Protein AF-A0A8S4QZT0-F1 (afdb_monomer_lite)

Structure (mmCIF, N/CA/C/O backbone):
data_AF-A0A8S4QZT0-F1
#
_entry.id   AF-A0A8S4QZT0-F1
#
loop_
_atom_site.group_PDB
_atom_site.id
_atom_site.type_symbol
_atom_site.label_atom_id
_atom_site.label_alt_id
_atom_site.label_comp_id
_atom_site.label_asym_id
_atom_site.label_entity_id
_atom_site.label_seq_id
_atom_site.pdbx_PDB_ins_code
_atom_site.Cartn_x
_atom_site.Cartn_y
_atom_site.Cartn_z
_atom_site.occupancy
_atom_site.B_iso_or_equiv
_atom_site.auth_seq_id
_atom_site.auth_comp_id
_atom_site.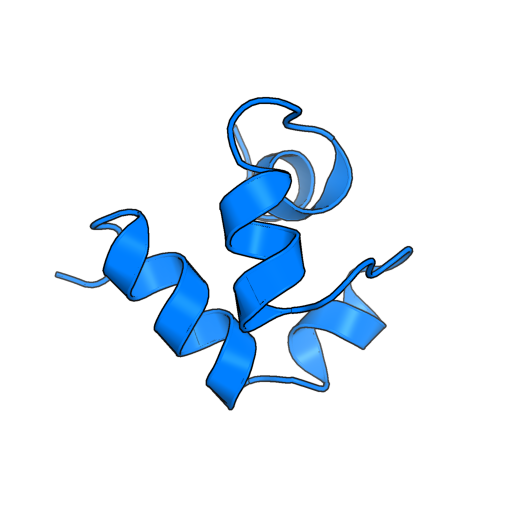auth_asym_id
_atom_site.auth_atom_id
_atom_site.pdbx_PDB_model_num
ATOM 1 N N . GLU A 1 1 ? -12.685 -0.933 -9.972 1.00 60.72 1 GLU A N 1
ATOM 2 C CA . GLU A 1 1 ? -11.278 -0.523 -10.184 1.00 60.72 1 GLU A CA 1
ATOM 3 C C . GLU A 1 1 ? -10.374 -1.747 -10.131 1.00 60.72 1 GLU A C 1
ATOM 5 O O . GLU A 1 1 ? -10.809 -2.776 -9.626 1.00 60.72 1 GLU A O 1
ATOM 10 N N . THR A 1 2 ? -9.157 -1.672 -10.673 1.00 77.31 2 THR A N 1
ATOM 11 C CA . THR A 1 2 ? -8.157 -2.742 -10.522 1.00 77.31 2 THR A CA 1
ATOM 12 C C . THR A 1 2 ? -7.348 -2.536 -9.234 1.00 77.31 2 THR A C 1
ATOM 14 O O . THR A 1 2 ? -7.192 -1.390 -8.807 1.00 77.31 2 THR A O 1
ATOM 17 N N . PRO A 1 3 ? -6.766 -3.596 -8.637 1.00 75.00 3 PRO A N 1
ATOM 18 C CA . PRO A 1 3 ? -5.890 -3.460 -7.469 1.00 75.00 3 PRO A CA 1
ATOM 19 C C . PRO A 1 3 ? -4.741 -2.473 -7.702 1.00 75.00 3 PRO A C 1
ATOM 21 O O . PRO A 1 3 ? -4.390 -1.708 -6.819 1.00 75.00 3 PRO A O 1
ATOM 24 N N . THR A 1 4 ? -4.199 -2.430 -8.921 1.00 80.50 4 THR A N 1
ATOM 25 C CA . THR A 1 4 ? -3.170 -1.469 -9.344 1.00 80.50 4 THR A CA 1
ATOM 26 C C . THR A 1 4 ? -3.639 -0.020 -9.249 1.00 80.50 4 THR A C 1
ATOM 28 O O . THR A 1 4 ? -2.911 0.813 -8.719 1.00 80.50 4 THR A O 1
ATOM 31 N N . HIS A 1 5 ? -4.851 0.279 -9.723 1.00 84.81 5 HIS A N 1
ATOM 32 C CA . HIS A 1 5 ? -5.406 1.629 -9.646 1.00 84.81 5 HIS A CA 1
ATOM 33 C C . HIS A 1 5 ? -5.672 2.032 -8.192 1.00 84.81 5 HIS A C 1
ATOM 35 O O . HIS A 1 5 ? -5.300 3.124 -7.776 1.00 84.81 5 HIS A O 1
ATOM 41 N N . VAL A 1 6 ? -6.218 1.121 -7.383 1.00 83.56 6 VAL A N 1
ATOM 42 C CA . VAL A 1 6 ? -6.424 1.374 -5.951 1.00 83.56 6 VAL A CA 1
ATOM 43 C C . VAL A 1 6 ? -5.097 1.610 -5.233 1.00 83.56 6 VAL A C 1
ATOM 45 O O . VAL A 1 6 ? -4.968 2.567 -4.479 1.00 83.56 6 VAL A O 1
ATOM 48 N N . MET A 1 7 ? -4.072 0.813 -5.531 1.00 81.88 7 MET A N 1
ATOM 49 C CA . MET A 1 7 ? -2.764 0.953 -4.895 1.00 81.88 7 MET A CA 1
ATOM 50 C C . MET A 1 7 ? -1.983 2.187 -5.337 1.00 81.88 7 MET A C 1
ATOM 52 O O . MET A 1 7 ? -1.166 2.656 -4.557 1.00 81.88 7 MET A O 1
ATOM 56 N N . LEU A 1 8 ? -2.169 2.719 -6.544 1.00 85.38 8 LEU A N 1
ATOM 57 C CA . LEU A 1 8 ? -1.332 3.823 -7.036 1.00 85.38 8 LEU A CA 1
ATOM 58 C C . LEU A 1 8 ? -2.070 5.158 -7.130 1.00 85.38 8 LEU A C 1
ATOM 60 O O . LEU A 1 8 ? -1.466 6.199 -6.876 1.00 85.38 8 LEU A O 1
ATOM 64 N N . GLU A 1 9 ? -3.363 5.140 -7.430 1.00 85.81 9 GLU A N 1
ATOM 65 C CA . GLU A 1 9 ? -4.091 6.321 -7.908 1.00 85.81 9 GLU A CA 1
ATOM 66 C C . GLU A 1 9 ? -5.288 6.700 -7.028 1.00 85.81 9 GLU A C 1
ATOM 68 O O . GLU A 1 9 ? -5.742 7.844 -7.069 1.00 85.81 9 GLU A O 1
ATOM 73 N N . CYS A 1 10 ? -5.790 5.784 -6.198 1.00 87.56 10 CYS A N 1
ATOM 74 C CA . CYS A 1 10 ? -6.966 6.054 -5.384 1.00 87.56 10 CYS A CA 1
ATOM 75 C C . CYS A 1 10 ? -6.598 6.868 -4.133 1.00 87.56 10 CYS A C 1
ATOM 77 O O . CYS A 1 10 ? -6.006 6.376 -3.172 1.00 87.56 10 CYS A O 1
ATOM 79 N N . THR A 1 11 ? -6.978 8.148 -4.132 1.00 85.19 11 THR A N 1
ATOM 80 C CA . THR A 1 11 ? -6.678 9.070 -3.028 1.00 85.19 11 THR A CA 1
ATOM 81 C C . THR A 1 11 ? -7.331 8.642 -1.717 1.00 85.19 11 THR A C 1
ATOM 83 O O . THR A 1 11 ? -6.720 8.800 -0.662 1.00 85.19 11 THR A O 1
ATOM 86 N N . GLY A 1 12 ? -8.520 8.035 -1.784 1.00 86.31 12 GLY A N 1
ATOM 87 C CA . GLY A 1 12 ? -9.284 7.582 -0.619 1.00 86.31 12 GLY A CA 1
ATOM 88 C C . GLY A 1 12 ? -8.642 6.441 0.175 1.00 86.31 12 GLY A C 1
ATOM 89 O O . GLY A 1 12 ? -9.038 6.224 1.313 1.00 86.31 12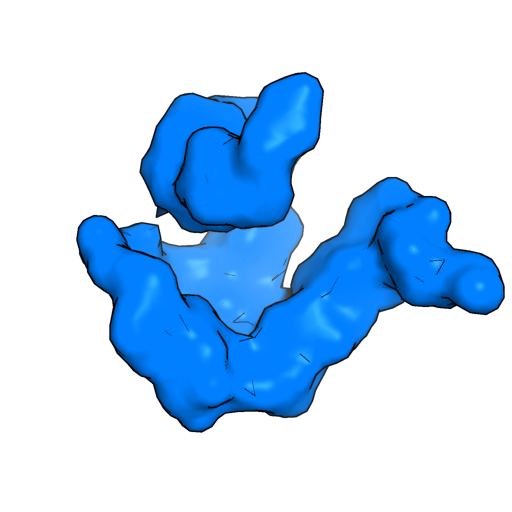 GLY A O 1
ATOM 90 N N . VAL A 1 13 ? -7.650 5.746 -0.389 1.00 85.94 13 VAL A N 1
ATOM 91 C CA . VAL A 1 13 ? -6.904 4.668 0.291 1.00 85.94 13 VAL A CA 1
ATOM 92 C C . VAL A 1 13 ? -5.447 5.046 0.574 1.00 85.94 13 VAL A C 1
ATOM 94 O O . VAL A 1 13 ? -4.654 4.198 0.982 1.00 85.94 13 VAL A O 1
ATOM 97 N N . THR A 1 14 ? -5.069 6.309 0.335 1.00 86.62 14 THR A N 1
ATOM 98 C CA . THR A 1 14 ? -3.681 6.785 0.475 1.00 86.62 14 THR A CA 1
ATOM 99 C C . THR A 1 14 ? -3.162 6.614 1.894 1.00 86.62 14 THR A C 1
ATOM 101 O O . THR A 1 14 ? -2.032 6.174 2.063 1.00 86.62 14 THR A O 1
ATOM 104 N N . GLU A 1 15 ? -3.981 6.928 2.898 1.00 87.44 15 GLU A N 1
ATOM 105 C CA . GLU A 1 15 ? -3.586 6.868 4.308 1.00 87.44 15 GLU A CA 1
ATOM 106 C C . GLU A 1 15 ? -3.292 5.425 4.736 1.00 87.44 15 GLU A C 1
ATOM 108 O O . GLU A 1 15 ? -2.224 5.128 5.268 1.00 87.44 15 GLU A O 1
ATOM 113 N N . GLN A 1 16 ? -4.194 4.497 4.415 1.00 88.25 16 GLN A N 1
ATOM 114 C CA . GLN A 1 16 ? -4.014 3.074 4.689 1.00 88.25 16 GLN A CA 1
ATOM 115 C C . GLN A 1 16 ? -2.814 2.533 3.910 1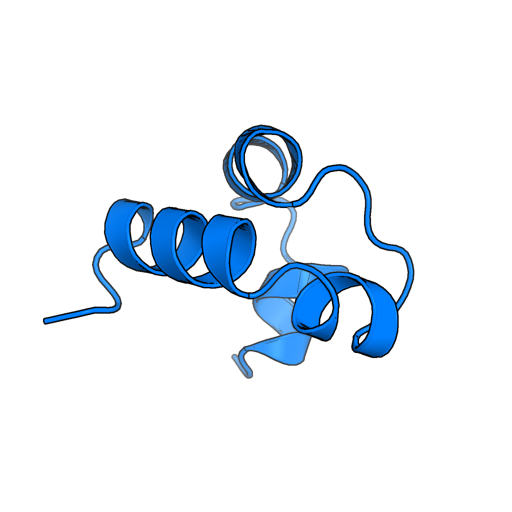.00 88.25 16 GLN A C 1
ATOM 117 O O . GLN A 1 16 ? -1.966 1.840 4.467 1.00 88.25 16 GLN A O 1
ATOM 122 N N . ARG A 1 17 ? -2.680 2.890 2.629 1.00 89.19 17 ARG A N 1
ATOM 123 C CA . ARG A 1 17 ? -1.510 2.507 1.836 1.00 89.19 17 ARG A CA 1
ATOM 124 C C . ARG A 1 17 ? -0.221 2.995 2.492 1.00 89.19 17 ARG A C 1
ATOM 126 O O . ARG A 1 17 ? 0.719 2.218 2.584 1.00 89.19 17 ARG A O 1
ATOM 133 N N . GLU A 1 18 ? -0.171 4.227 2.981 1.00 88.69 18 GLU A N 1
ATOM 134 C CA . GLU A 1 18 ? 1.026 4.774 3.619 1.00 88.69 18 GLU A CA 1
ATOM 135 C C . GLU A 1 18 ? 1.401 4.039 4.908 1.00 88.69 18 GLU A C 1
ATOM 137 O O . GLU A 1 18 ? 2.576 3.735 5.117 1.00 88.69 18 GLU A O 1
ATOM 142 N N . ILE A 1 19 ? 0.412 3.649 5.712 1.00 88.81 19 ILE A N 1
ATOM 143 C CA . ILE A 1 19 ? 0.619 2.880 6.947 1.00 88.81 19 ILE A CA 1
ATOM 144 C C . ILE A 1 19 ? 1.214 1.492 6.665 1.00 88.81 19 ILE A C 1
ATOM 146 O O . ILE A 1 19 ? 2.136 1.061 7.359 1.00 88.81 19 ILE A O 1
ATOM 150 N N . TYR A 1 20 ? 0.694 0.782 5.661 1.00 88.31 20 TYR A N 1
ATOM 151 C CA . TYR A 1 20 ? 1.039 -0.626 5.430 1.00 88.31 20 TYR A CA 1
ATOM 152 C C . TYR A 1 20 ? 2.122 -0.835 4.362 1.00 88.31 20 TYR A C 1
ATOM 154 O O . TYR A 1 20 ? 2.912 -1.777 4.445 1.00 88.31 20 TYR A O 1
ATOM 162 N N . LEU A 1 21 ? 2.163 0.029 3.351 1.00 89.06 21 LEU A N 1
ATOM 163 C CA . LEU A 1 21 ? 3.004 -0.082 2.156 1.00 89.06 21 LEU A CA 1
ATOM 164 C C . LEU A 1 21 ? 3.960 1.105 1.975 1.00 89.06 21 LEU A C 1
ATOM 166 O O . LEU A 1 21 ? 4.853 1.030 1.130 1.00 89.06 21 LEU A O 1
ATOM 170 N N . GLY A 1 22 ? 3.803 2.183 2.747 1.00 87.88 22 GLY A N 1
ATOM 171 C CA . GLY A 1 22 ? 4.520 3.438 2.536 1.00 87.88 22 GLY A CA 1
ATOM 172 C C . GLY A 1 22 ? 4.000 4.204 1.316 1.00 87.88 22 GLY A C 1
ATOM 173 O O . GLY A 1 22 ? 2.822 4.147 0.968 1.00 87.88 22 GLY A O 1
ATOM 174 N N . SER A 1 23 ? 4.891 4.921 0.633 1.00 86.31 23 SER A N 1
ATOM 175 C CA . SER A 1 23 ? 4.574 5.648 -0.604 1.00 86.31 23 SER A CA 1
ATOM 176 C C . SER A 1 23 ? 5.158 4.936 -1.833 1.00 86.31 23 SER A C 1
ATOM 178 O O . SER A 1 23 ? 6.112 5.447 -2.423 1.00 86.31 23 SER A O 1
ATOM 180 N N . PRO A 1 24 ? 4.646 3.748 -2.214 1.00 85.06 24 PRO A N 1
ATOM 181 C CA . PRO A 1 24 ? 5.140 3.038 -3.383 1.00 85.06 24 PRO A CA 1
ATOM 182 C C . PRO A 1 24 ? 4.798 3.830 -4.649 1.00 85.06 24 PRO A C 1
ATOM 184 O O . PRO A 1 24 ? 3.645 4.198 -4.886 1.00 85.06 24 PRO A O 1
ATOM 187 N N . ALA A 1 25 ? 5.807 4.072 -5.476 1.00 84.31 25 ALA A N 1
ATOM 188 C CA . ALA A 1 25 ? 5.670 4.683 -6.790 1.00 84.31 25 ALA A CA 1
ATOM 189 C C . ALA A 1 25 ? 5.332 3.641 -7.867 1.00 84.31 25 ALA A C 1
ATOM 191 O O . ALA A 1 25 ? 4.827 3.995 -8.934 1.00 84.31 25 ALA A O 1
ATOM 192 N N . THR A 1 26 ? 5.622 2.356 -7.618 1.00 88.25 26 THR A N 1
ATOM 193 C CA . THR A 1 26 ? 5.441 1.286 -8.611 1.00 88.25 26 THR A CA 1
ATOM 194 C C . THR A 1 26 ? 4.863 -0.003 -8.019 1.00 88.25 26 THR A C 1
ATOM 196 O O . THR A 1 26 ? 5.005 -0.299 -6.837 1.00 88.25 26 THR A O 1
ATOM 199 N N . ILE A 1 27 ? 4.238 -0.830 -8.863 1.00 84.50 27 ILE A N 1
ATOM 200 C CA . ILE A 1 27 ? 3.708 -2.142 -8.451 1.00 84.50 27 ILE A CA 1
ATOM 201 C C . ILE A 1 27 ? 4.787 -3.104 -7.932 1.00 84.50 27 ILE A C 1
ATOM 203 O O . ILE A 1 27 ? 4.525 -3.774 -6.933 1.00 84.50 27 ILE A O 1
ATOM 207 N N . PRO A 1 28 ? 5.994 -3.185 -8.524 1.00 88.56 28 PRO A N 1
ATOM 208 C CA . PRO A 1 28 ? 7.073 -3.987 -7.956 1.00 88.56 28 PRO A CA 1
ATOM 209 C C . PRO A 1 28 ? 7.428 -3.619 -6.510 1.00 88.56 28 PRO A C 1
ATOM 211 O O . PRO A 1 28 ? 7.709 -4.517 -5.722 1.00 88.56 28 PRO A O 1
ATOM 214 N N . GLU A 1 29 ? 7.372 -2.337 -6.138 1.00 87.25 29 GLU A N 1
ATOM 215 C CA . GLU A 1 29 ? 7.612 -1.909 -4.752 1.00 87.25 29 GLU A CA 1
ATOM 216 C C . GLU A 1 29 ? 6.524 -2.425 -3.809 1.00 87.25 29 GLU A C 1
ATOM 218 O O . GLU A 1 29 ? 6.833 -2.910 -2.722 1.00 87.25 29 GLU A O 1
ATOM 223 N N . VAL A 1 30 ? 5.262 -2.411 -4.252 1.00 84.31 30 VAL A N 1
ATOM 224 C CA . VAL A 1 30 ? 4.150 -2.978 -3.478 1.00 84.31 30 VAL A CA 1
ATOM 225 C C . VAL A 1 30 ? 4.311 -4.487 -3.293 1.00 84.31 30 VAL A C 1
ATOM 227 O O . VAL A 1 30 ? 4.215 -4.997 -2.179 1.00 84.31 30 VAL A O 1
ATOM 230 N N . LEU A 1 31 ? 4.592 -5.211 -4.379 1.00 83.25 31 LEU A N 1
ATOM 231 C CA . LEU A 1 31 ? 4.745 -6.668 -4.352 1.00 83.25 31 LEU A CA 1
ATOM 232 C C . LEU A 1 31 ? 5.994 -7.115 -3.578 1.00 83.25 31 LEU A C 1
ATOM 234 O O . LEU A 1 31 ? 6.015 -8.224 -3.050 1.00 83.25 31 LEU A O 1
ATOM 238 N N . GLY A 1 32 ? 7.017 -6.261 -3.480 1.00 85.44 32 GLY A N 1
ATOM 239 C CA . GLY A 1 32 ? 8.193 -6.493 -2.641 1.00 85.44 32 GLY A CA 1
ATOM 240 C C . GLY A 1 32 ? 7.880 -6.498 -1.140 1.00 85.44 32 GLY A C 1
ATOM 241 O O . GLY A 1 32 ? 8.617 -7.112 -0.369 1.00 85.44 32 GLY A O 1
ATOM 242 N N . ASN A 1 33 ? 6.767 -5.881 -0.728 1.00 84.94 33 ASN A N 1
ATOM 243 C CA . ASN A 1 33 ? 6.284 -5.849 0.650 1.00 84.94 33 ASN A CA 1
ATOM 244 C C . ASN A 1 33 ? 4.985 -6.662 0.805 1.00 84.94 33 ASN A C 1
ATOM 246 O O . ASN A 1 33 ? 3.919 -6.131 1.118 1.00 84.94 33 ASN A O 1
ATOM 250 N N .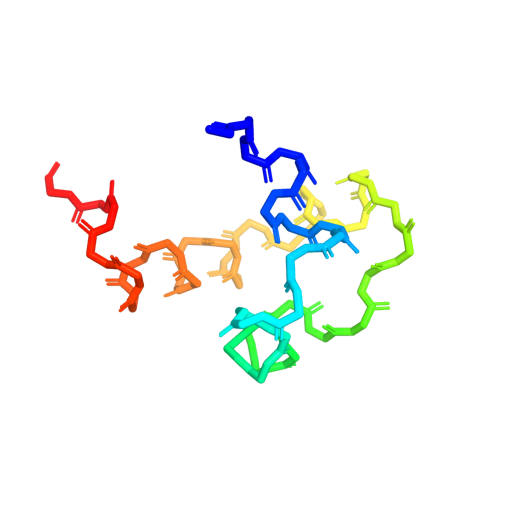 LEU A 1 34 ? 5.078 -7.981 0.605 1.00 84.94 34 LEU A N 1
ATOM 251 C CA . LEU A 1 34 ? 3.928 -8.891 0.706 1.00 84.94 34 LEU A CA 1
ATOM 252 C C . LEU A 1 34 ? 3.205 -8.806 2.061 1.00 84.94 34 LEU A C 1
ATOM 254 O O . LEU A 1 34 ? 1.982 -8.883 2.100 1.00 84.94 34 LEU A O 1
ATOM 258 N N . GLY A 1 35 ? 3.942 -8.633 3.165 1.00 85.81 35 GLY A N 1
ATOM 259 C CA . GLY A 1 35 ? 3.356 -8.513 4.505 1.00 85.81 35 GLY A CA 1
ATOM 260 C C . GLY A 1 35 ? 2.518 -7.244 4.667 1.00 85.81 35 GLY A C 1
ATOM 261 O O . GLY A 1 35 ? 1.374 -7.314 5.114 1.00 85.81 35 GLY A O 1
ATOM 262 N N . GLY A 1 36 ? 3.055 -6.102 4.232 1.00 87.56 36 GLY A N 1
ATOM 263 C CA . GLY A 1 36 ? 2.317 -4.843 4.178 1.00 87.56 36 GLY A CA 1
ATOM 264 C C . GLY A 1 36 ? 1.104 -4.929 3.258 1.00 87.56 36 GLY A C 1
ATOM 265 O O . GLY A 1 36 ? 0.018 -4.494 3.618 1.00 87.56 36 GLY A O 1
ATOM 266 N N . MET A 1 37 ? 1.251 -5.581 2.105 1.00 88.00 37 MET A N 1
ATOM 267 C CA . MET A 1 37 ? 0.160 -5.745 1.147 1.00 88.00 37 MET A CA 1
ATOM 268 C C . MET A 1 37 ? -0.996 -6.568 1.730 1.00 88.00 37 MET A C 1
ATOM 270 O O . MET A 1 37 ? -2.152 -6.192 1.569 1.00 88.00 37 MET A O 1
ATOM 274 N N . LEU A 1 38 ? -0.705 -7.659 2.442 1.00 88.75 38 LEU A N 1
ATOM 275 C CA . LEU A 1 38 ? -1.736 -8.449 3.121 1.00 88.75 38 LEU A CA 1
ATOM 276 C C . LEU A 1 38 ? -2.428 -7.651 4.236 1.00 88.75 38 LEU A C 1
ATOM 278 O O . LEU A 1 38 ? -3.651 -7.684 4.328 1.00 88.75 38 LEU A O 1
ATOM 282 N N . GLY A 1 39 ? -1.671 -6.899 5.043 1.00 87.69 39 GLY A N 1
ATOM 283 C CA . GLY A 1 39 ? -2.244 -6.014 6.065 1.00 87.69 39 GLY A CA 1
ATOM 284 C C . GLY A 1 39 ? -3.150 -4.932 5.467 1.00 87.69 39 GLY A C 1
ATOM 285 O O . GLY A 1 39 ? -4.261 -4.725 5.947 1.00 87.69 39 GLY A O 1
ATOM 286 N N . PHE A 1 40 ? -2.715 -4.321 4.363 1.00 89.06 40 PHE A N 1
ATOM 287 C CA . PHE A 1 40 ? -3.484 -3.334 3.608 1.00 89.06 40 PHE A CA 1
ATOM 288 C C . PHE A 1 40 ? -4.816 -3.901 3.103 1.00 89.06 40 PHE A C 1
ATOM 290 O O . PHE A 1 40 ? -5.867 -3.304 3.327 1.00 89.06 40 PHE A O 1
ATOM 297 N N . TRP A 1 41 ? -4.798 -5.073 2.462 1.00 88.31 41 TRP A N 1
ATOM 298 C CA . TRP A 1 41 ? -6.027 -5.689 1.955 1.00 88.31 41 TRP A CA 1
ATOM 299 C C . TRP A 1 41 ? -6.971 -6.157 3.064 1.00 88.31 41 TRP A C 1
ATOM 301 O O . TRP A 1 41 ? -8.187 -6.109 2.882 1.00 88.31 41 TRP A O 1
ATOM 311 N N . ASN A 1 42 ? -6.434 -6.574 4.211 1.00 89.31 42 ASN A N 1
ATOM 312 C CA . ASN A 1 42 ? -7.235 -6.942 5.374 1.00 89.31 42 ASN A CA 1
ATOM 313 C C . ASN A 1 42 ? -7.995 -5.734 5.953 1.00 89.31 42 ASN A C 1
ATOM 315 O O . ASN A 1 42 ? -9.190 -5.844 6.204 1.00 89.31 42 ASN A O 1
ATOM 319 N N . GLU A 1 43 ? -7.352 -4.570 6.096 1.00 87.06 43 GLU A N 1
ATOM 320 C CA . GLU A 1 43 ? -8.033 -3.342 6.557 1.00 87.06 43 GLU A CA 1
ATOM 321 C C . GLU A 1 43 ? -9.087 -2.824 5.577 1.00 87.06 43 GLU A C 1
ATOM 323 O O . GLU A 1 43 ? -10.099 -2.255 5.982 1.00 87.06 43 GLU A O 1
ATOM 328 N N . LEU A 1 44 ? -8.881 -3.041 4.277 1.00 84.38 44 LEU A N 1
ATOM 329 C CA . LEU A 1 44 ? -9.895 -2.725 3.273 1.00 84.38 44 LEU A CA 1
ATOM 330 C C . LEU A 1 44 ? -11.068 -3.721 3.266 1.00 84.38 44 LEU A C 1
ATOM 332 O O . LEU A 1 44 ? -12.043 -3.492 2.549 1.00 84.38 44 LEU A O 1
ATOM 336 N N . GLY A 1 45 ? -10.992 -4.813 4.036 1.00 86.38 45 GLY A N 1
ATOM 337 C CA . GLY A 1 45 ? -11.998 -5.877 4.048 1.00 86.38 45 GLY A CA 1
ATOM 338 C C . GLY A 1 45 ? -12.028 -6.688 2.750 1.00 86.38 45 GLY A C 1
ATOM 339 O O . GLY A 1 45 ? -13.079 -7.179 2.353 1.00 86.38 45 GLY A O 1
ATOM 340 N N . TRP A 1 46 ? -10.902 -6.766 2.034 1.00 85.06 46 TRP A N 1
ATOM 341 C CA . TRP A 1 46 ? -10.792 -7.464 0.743 1.00 85.06 46 TRP A CA 1
ATOM 342 C C . TRP A 1 46 ? -10.223 -8.879 0.866 1.00 85.06 46 TRP A C 1
ATOM 344 O O . TRP A 1 46 ? -10.242 -9.639 -0.102 1.00 85.06 46 TRP A O 1
ATOM 354 N N . LEU A 1 47 ? -9.697 -9.219 2.042 1.00 78.94 47 LEU A N 1
ATOM 355 C CA . LEU A 1 47 ? -9.332 -10.576 2.425 1.00 78.94 47 LEU A CA 1
ATOM 356 C C . LEU A 1 47 ? -10.429 -11.119 3.349 1.00 78.94 47 LEU A C 1
ATOM 358 O O . LEU A 1 47 ? -10.324 -11.000 4.566 1.00 78.94 47 LEU A O 1
ATOM 362 N N . GLU A 1 48 ? -11.484 -11.6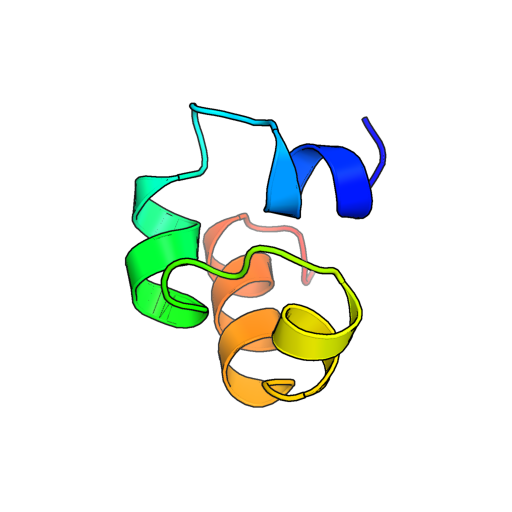70 2.747 1.00 64.19 48 GLU A N 1
ATOM 363 C CA . GLU A 1 48 ? -12.410 -12.619 3.391 1.00 64.19 48 GLU A CA 1
ATOM 364 C C . GLU A 1 48 ? -12.051 -14.057 2.997 1.00 64.19 48 GLU A C 1
ATOM 366 O O . GLU A 1 48 ? -11.756 -14.292 1.799 1.00 64.19 48 GLU A O 1
#

Sequence (48 aa):
ETPTHVMLECTGVTEQREIYLGSPATIPEVLGNLGGMLGFWNELGWLE

Foldseek 3Di:
DDPQCCLAPNPVLVVLCCVLQNNDNDPVSSVVRVRSVVSSCVVVVNPD

Secondary structure (DSSP, 8-state):
--HHHHHHT-GGGHHHHHHHH-S-SSHHHHHH-HHHHHHHHHHTT---

Radius of gyration: 9.5 Å; chains: 1; bounding box: 21×22×18 Å

Organism: NCBI:txid348720

pLDDT: mean 84.83,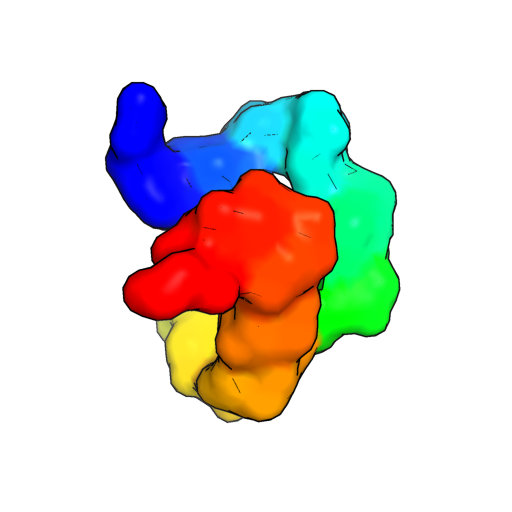 std 5.56, range [60.72, 89.31]